Protein AF-A0A181ZG03-F1 (afdb_monomer_lite)

Sequence (61 aa):
AFATRGWMAFPIMVLLASGGIGMPALQAMLSRQVDEERQGQLQGSLAALTSLTSIVGPLLF

Organism: Escherichia coli (NCBI:txid562)

pLDDT: mean 85.73, std 6.14, range [57.38, 92.44]

Radius of gyration: 16.45 Å; chains: 1; bounding box: 34×13×43 Å

Structure (mmCIF, N/CA/C/O backbone):
data_AF-A0A181ZG03-F1
#
_entry.id   AF-A0A181ZG03-F1
#
loop_
_atom_site.group_PDB
_atom_site.id
_atom_site.type_symbol
_atom_site.label_atom_id
_atom_site.label_alt_id
_atom_site.label_comp_id
_atom_site.label_asym_id
_atom_site.label_entity_id
_atom_site.label_seq_id
_atom_site.pdbx_PDB_ins_code
_atom_site.Cartn_x
_atom_site.Cartn_y
_atom_site.Cartn_z
_atom_site.occupancy
_atom_site.B_iso_or_equiv
_atom_site.auth_seq_id
_atom_site.auth_comp_id
_atom_site.auth_asym_id
_atom_site.auth_atom_id
_atom_site.pdbx_PDB_model_num
ATOM 1 N N . ALA A 1 1 ? 14.695 -6.194 -17.490 1.00 57.38 1 ALA A N 1
ATOM 2 C CA . ALA A 1 1 ? 14.834 -6.830 -18.820 1.00 57.38 1 ALA A CA 1
ATOM 3 C C . ALA A 1 1 ? 13.509 -7.001 -19.594 1.00 57.38 1 ALA A C 1
ATOM 5 O O . ALA A 1 1 ? 13.562 -7.423 -20.740 1.00 57.38 1 ALA A O 1
ATOM 6 N N . PHE A 1 2 ? 12.331 -6.669 -19.034 1.00 64.81 2 PHE A N 1
ATOM 7 C CA . PHE A 1 2 ? 11.035 -7.028 -19.645 1.00 64.81 2 PHE A CA 1
ATOM 8 C C . PHE A 1 2 ? 10.404 -5.977 -20.583 1.00 64.81 2 PHE A C 1
ATOM 10 O O . PHE A 1 2 ? 9.532 -6.329 -21.369 1.00 64.81 2 PHE A O 1
ATOM 17 N N . ALA A 1 3 ? 10.849 -4.715 -20.562 1.00 71.56 3 ALA A N 1
ATOM 18 C CA . ALA A 1 3 ? 10.404 -3.685 -21.507 1.00 71.56 3 ALA A CA 1
ATOM 19 C C . ALA A 1 3 ? 11.529 -3.371 -22.505 1.00 71.56 3 ALA A C 1
ATOM 21 O O . ALA A 1 3 ? 12.442 -2.608 -22.204 1.00 71.56 3 ALA A O 1
ATOM 22 N N . THR A 1 4 ? 11.488 -3.997 -23.681 1.00 81.81 4 THR A N 1
ATOM 23 C CA . THR A 1 4 ? 12.505 -3.849 -24.743 1.00 81.81 4 THR A CA 1
ATOM 24 C C . THR A 1 4 ? 12.118 -2.836 -25.819 1.00 81.81 4 THR A C 1
ATOM 26 O O . THR A 1 4 ? 12.949 -2.480 -26.652 1.00 81.81 4 THR A O 1
ATOM 29 N N . ARG A 1 5 ? 10.870 -2.349 -25.821 1.00 85.06 5 ARG A N 1
ATOM 30 C CA . ARG A 1 5 ? 10.369 -1.343 -26.770 1.00 85.06 5 ARG A CA 1
ATOM 31 C C . ARG A 1 5 ? 9.571 -0.266 -26.035 1.00 85.06 5 ARG A C 1
ATOM 33 O O . ARG A 1 5 ? 8.761 -0.590 -25.174 1.00 85.06 5 ARG A O 1
ATOM 40 N N . GLY A 1 6 ? 9.748 1.002 -26.418 1.00 83.69 6 GLY A N 1
ATOM 41 C CA . GLY A 1 6 ? 9.149 2.151 -25.717 1.00 83.69 6 GLY A CA 1
ATOM 42 C C . GLY A 1 6 ? 7.618 2.122 -25.614 1.00 83.69 6 GLY A C 1
ATOM 43 O O . GLY A 1 6 ? 7.062 2.552 -24.611 1.00 83.69 6 GLY A O 1
ATOM 44 N N . TRP A 1 7 ? 6.926 1.528 -26.593 1.00 88.31 7 TRP A N 1
ATOM 45 C CA . TRP A 1 7 ? 5.464 1.403 -26.565 1.00 88.31 7 TRP A CA 1
ATOM 46 C C . TRP A 1 7 ? 4.948 0.485 -25.443 1.00 88.31 7 TRP A C 1
ATOM 48 O O . TRP A 1 7 ? 3.799 0.618 -25.034 1.00 88.31 7 TRP A O 1
ATOM 58 N N . MET A 1 8 ? 5.785 -0.416 -24.911 1.00 90.19 8 MET A N 1
ATOM 59 C CA . MET A 1 8 ? 5.401 -1.337 -23.833 1.00 90.19 8 MET A CA 1
ATOM 60 C C . MET A 1 8 ? 5.133 -0.597 -22.512 1.00 90.19 8 MET A C 1
ATOM 62 O O . MET A 1 8 ? 4.453 -1.136 -21.644 1.00 90.19 8 MET A O 1
ATOM 66 N N . ALA A 1 9 ? 5.597 0.651 -22.371 1.00 86.62 9 ALA A N 1
ATOM 67 C CA . ALA A 1 9 ? 5.293 1.487 -21.214 1.00 86.62 9 ALA A CA 1
ATOM 68 C C . ALA A 1 9 ? 3.791 1.802 -21.094 1.00 86.62 9 ALA A C 1
ATOM 70 O O . ALA A 1 9 ? 3.268 1.828 -19.984 1.00 86.62 9 ALA A O 1
ATOM 71 N N . PHE A 1 10 ? 3.078 1.988 -22.212 1.00 89.06 10 PHE A N 1
ATOM 72 C CA . PHE A 1 10 ? 1.648 2.319 -22.201 1.00 89.06 10 PHE A CA 1
ATOM 73 C C . PHE A 1 10 ? 0.776 1.246 -21.521 1.00 89.06 10 PHE A C 1
ATOM 75 O O . PHE A 1 10 ? 0.079 1.586 -20.565 1.00 89.06 10 PHE A O 1
ATOM 82 N N . PRO A 1 11 ? 0.819 -0.044 -21.913 1.00 90.06 11 PRO A N 1
ATOM 83 C CA . PRO A 1 11 ? 0.048 -1.080 -21.225 1.00 90.06 11 PRO A CA 1
ATOM 84 C C . PRO A 1 11 ? 0.523 -1.324 -19.784 1.00 90.06 11 PRO A C 1
ATOM 86 O O . PRO A 1 11 ? -0.304 -1.598 -18.917 1.00 90.06 11 PRO A O 1
ATOM 89 N N . ILE A 1 12 ? 1.823 -1.174 -19.495 1.00 88.69 12 ILE A N 1
ATOM 90 C CA . ILE A 1 12 ? 2.358 -1.279 -18.125 1.00 88.69 12 ILE A CA 1
ATOM 91 C C . ILE A 1 12 ? 1.771 -0.184 -17.226 1.00 88.69 12 ILE A C 1
ATOM 93 O O . ILE A 1 12 ? 1.365 -0.473 -16.103 1.00 88.69 12 ILE A O 1
ATOM 97 N N . MET A 1 13 ? 1.673 1.053 -17.720 1.00 86.81 13 MET A N 1
ATOM 98 C CA . MET A 1 13 ? 1.047 2.154 -16.986 1.00 86.81 13 MET A CA 1
ATOM 99 C C . MET A 1 13 ? -0.434 1.893 -16.714 1.00 86.81 13 MET A C 1
ATOM 101 O O . MET A 1 13 ? -0.886 2.150 -15.604 1.00 86.81 13 MET A O 1
ATOM 105 N N . VAL A 1 14 ? -1.183 1.342 -17.676 1.00 88.94 14 VAL A N 1
ATOM 106 C CA . VAL A 1 14 ? -2.597 0.979 -17.463 1.00 88.94 14 VAL A CA 1
ATOM 107 C C . VAL A 1 14 ? -2.731 -0.099 -16.384 1.00 88.94 14 VAL A C 1
ATOM 109 O O . VAL A 1 14 ? -3.556 0.039 -15.482 1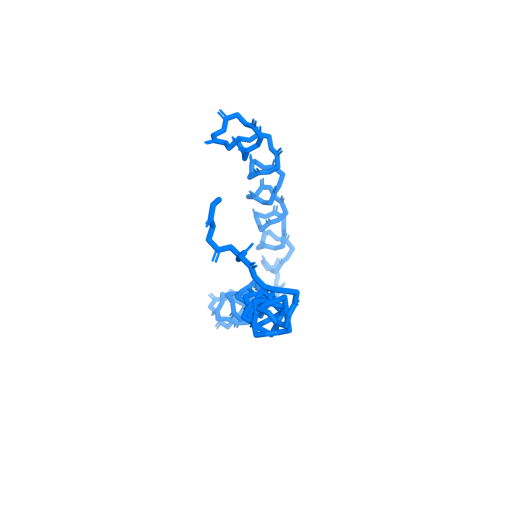.00 88.94 14 VAL A O 1
ATOM 112 N N . LEU A 1 15 ? -1.892 -1.138 -16.428 1.00 88.19 15 LEU A N 1
ATOM 113 C CA . LEU A 1 15 ? -1.859 -2.184 -15.401 1.00 88.19 15 LEU A CA 1
ATOM 114 C C . LEU A 1 15 ? -1.504 -1.620 -14.019 1.00 88.19 15 LEU A C 1
ATOM 116 O O . LEU A 1 15 ? -2.225 -1.874 -13.055 1.00 88.19 15 LEU A O 1
ATOM 120 N N . LEU A 1 16 ? -0.451 -0.805 -13.917 1.00 86.12 16 LEU A N 1
ATOM 121 C CA . LEU A 1 16 ? -0.055 -0.152 -12.664 1.00 86.12 16 LEU A CA 1
ATOM 122 C C . LEU A 1 16 ? -1.157 0.763 -12.120 1.00 86.12 16 LEU A C 1
ATOM 124 O O . LEU A 1 16 ? -1.474 0.698 -10.934 1.00 86.12 16 LEU A O 1
ATOM 128 N N . ALA A 1 17 ? -1.782 1.567 -12.983 1.00 85.69 17 ALA A N 1
ATOM 129 C CA . ALA A 1 17 ? -2.891 2.437 -12.608 1.00 85.69 17 ALA A CA 1
ATOM 130 C C . ALA A 1 17 ? -4.094 1.630 -12.096 1.00 85.69 17 ALA A C 1
ATOM 132 O O . ALA A 1 17 ? -4.694 1.997 -11.087 1.00 85.69 17 ALA A O 1
ATOM 133 N N . SER A 1 18 ? -4.405 0.493 -12.728 1.00 84.94 18 SER A N 1
ATOM 134 C CA . SER A 1 18 ? -5.467 -0.406 -12.259 1.00 84.94 18 SER A CA 1
ATOM 135 C C . SER A 1 18 ? -5.157 -1.034 -10.891 1.00 84.94 18 SER A C 1
ATOM 137 O O . SER A 1 18 ? -6.066 -1.230 -10.084 1.00 84.94 18 SER A O 1
ATOM 139 N N . GLY A 1 19 ? -3.875 -1.253 -10.576 1.00 82.31 19 GLY A N 1
ATOM 140 C CA . GLY A 1 19 ? -3.426 -1.698 -9.255 1.00 82.31 19 GLY A CA 1
ATOM 141 C C . GLY A 1 19 ? -3.709 -0.694 -8.130 1.00 82.31 19 GLY A C 1
ATOM 142 O O . GLY A 1 19 ? -3.869 -1.094 -6.977 1.00 82.31 19 GLY A O 1
ATOM 143 N N . GLY A 1 20 ? -3.862 0.597 -8.449 1.00 81.56 20 GLY A N 1
ATOM 144 C CA . GLY A 1 20 ? -4.159 1.653 -7.473 1.00 81.56 20 GLY A CA 1
ATOM 145 C C . GLY A 1 20 ? -5.542 1.555 -6.814 1.00 81.56 20 GLY A C 1
ATOM 146 O O . GLY A 1 20 ? -5.776 2.186 -5.786 1.00 81.56 20 GLY A O 1
ATOM 147 N N . ILE A 1 21 ? -6.456 0.746 -7.360 1.00 84.50 21 ILE A N 1
ATOM 148 C CA . ILE A 1 21 ? -7.834 0.602 -6.855 1.00 84.50 21 ILE A CA 1
ATOM 149 C C . ILE A 1 21 ? -7.915 -0.394 -5.679 1.00 84.50 21 ILE A C 1
ATOM 151 O O . ILE A 1 21 ? -8.888 -0.391 -4.924 1.00 84.50 21 ILE A O 1
ATOM 155 N N . GLY A 1 22 ? -6.884 -1.219 -5.464 1.00 85.00 22 GLY A N 1
ATOM 156 C CA . GLY A 1 22 ? -6.896 -2.260 -4.430 1.00 85.00 22 GLY A CA 1
ATOM 157 C C . GLY A 1 22 ? -7.126 -1.723 -3.012 1.00 85.00 22 GLY A C 1
ATOM 158 O O . GLY A 1 22 ? -7.966 -2.248 -2.285 1.00 85.00 22 GLY A O 1
ATOM 159 N N . MET A 1 23 ? -6.443 -0.638 -2.635 1.00 82.00 23 MET A N 1
ATOM 160 C CA . MET A 1 23 ? -6.590 -0.021 -1.308 1.00 82.00 23 MET A CA 1
ATOM 161 C C . MET A 1 23 ? -7.991 0.549 -1.037 1.00 82.00 23 MET A C 1
ATOM 163 O O . MET A 1 23 ? -8.585 0.165 -0.027 1.00 82.00 23 MET A O 1
ATOM 167 N N . PRO A 1 24 ? -8.571 1.410 -1.895 1.00 84.12 24 PRO A N 1
ATOM 168 C CA . PRO A 1 24 ? -9.936 1.891 -1.686 1.00 84.12 24 PRO A CA 1
ATOM 169 C C . PRO A 1 24 ? -10.982 0.765 -1.753 1.00 84.12 24 PRO A C 1
ATOM 171 O O . PRO A 1 24 ? -11.968 0.817 -1.019 1.00 84.12 24 PRO A O 1
ATOM 174 N N . ALA A 1 25 ? -10.764 -0.290 -2.552 1.00 86.88 25 ALA A N 1
ATOM 175 C CA . ALA A 1 25 ? -11.643 -1.463 -2.566 1.00 86.88 25 ALA A CA 1
ATOM 176 C C . ALA A 1 25 ? -11.611 -2.234 -1.233 1.00 86.88 25 ALA A C 1
ATOM 178 O O . ALA A 1 25 ? -12.666 -2.540 -0.673 1.00 86.88 25 ALA A O 1
ATOM 179 N N . LEU A 1 26 ? -10.418 -2.492 -0.684 1.00 85.00 26 LEU A N 1
ATOM 180 C CA . LEU A 1 26 ? -10.255 -3.108 0.639 1.00 85.00 26 LEU A CA 1
ATOM 181 C C . LEU A 1 26 ? -10.876 -2.242 1.738 1.00 85.00 26 LEU A C 1
ATOM 183 O O . LEU A 1 26 ? -11.605 -2.751 2.589 1.00 85.00 26 LEU A O 1
ATOM 187 N N . GLN A 1 27 ? -10.649 -0.929 1.692 1.00 86.25 27 GLN A N 1
ATOM 188 C CA . GLN A 1 27 ? -11.245 0.012 2.635 1.00 86.25 27 GLN A CA 1
ATOM 189 C C . GLN A 1 27 ? -12.780 -0.019 2.572 1.00 86.25 27 GLN A C 1
ATOM 191 O O . GLN A 1 27 ? -13.425 -0.042 3.618 1.00 86.25 27 GLN A O 1
ATOM 196 N N . ALA A 1 28 ? -13.375 -0.092 1.377 1.00 86.94 28 ALA A N 1
ATOM 197 C CA . ALA A 1 28 ? -14.824 -0.192 1.204 1.00 86.94 28 ALA A CA 1
ATOM 198 C C . ALA A 1 28 ? -15.403 -1.516 1.742 1.00 86.94 28 ALA A C 1
ATOM 200 O O . ALA A 1 28 ? -16.470 -1.519 2.359 1.00 86.94 28 ALA A O 1
ATOM 201 N N . MET A 1 29 ? -14.705 -2.640 1.544 1.00 88.50 29 MET A N 1
ATOM 202 C CA . MET A 1 29 ? -15.124 -3.946 2.071 1.00 88.50 29 MET A CA 1
ATOM 203 C C . MET A 1 29 ? -15.040 -4.018 3.597 1.00 88.50 29 MET A C 1
ATOM 205 O O . MET A 1 29 ? -15.923 -4.594 4.233 1.00 88.50 29 MET A O 1
ATOM 209 N N . LEU A 1 30 ? -13.986 -3.446 4.181 1.00 86.12 30 LEU A N 1
ATOM 210 C CA . LEU A 1 30 ? -13.767 -3.443 5.625 1.00 86.12 30 LEU A CA 1
ATOM 211 C C . LEU A 1 30 ? -14.662 -2.426 6.344 1.00 86.12 30 LEU A C 1
ATOM 213 O O . LEU A 1 30 ? -15.201 -2.738 7.398 1.00 86.12 30 LEU A O 1
ATOM 217 N N . SER A 1 31 ? -14.887 -1.250 5.750 1.00 85.19 31 SER A N 1
ATOM 218 C CA . SER A 1 31 ? -15.802 -0.231 6.287 1.00 85.19 31 SER A CA 1
ATOM 219 C C . SER A 1 31 ? -17.242 -0.748 6.406 1.00 85.19 31 SER A C 1
ATOM 221 O O . SER A 1 31 ? -17.944 -0.413 7.347 1.00 85.19 31 SER A O 1
ATOM 223 N N . ARG A 1 32 ? -17.673 -1.656 5.517 1.00 85.75 32 ARG A N 1
ATOM 224 C CA . ARG A 1 32 ? -18.983 -2.327 5.630 1.00 85.75 32 ARG A CA 1
ATOM 225 C C . ARG A 1 32 ? -19.103 -3.306 6.801 1.00 85.75 32 ARG A C 1
ATOM 227 O O . ARG A 1 32 ? -20.214 -3.706 7.124 1.00 85.75 32 ARG A O 1
ATOM 234 N N . GLN A 1 33 ? -17.986 -3.735 7.380 1.00 85.19 33 GLN A N 1
ATOM 235 C CA . GLN A 1 33 ? -17.939 -4.702 8.481 1.00 85.19 33 GLN A CA 1
ATOM 236 C C . GLN A 1 33 ? -17.679 -4.034 9.837 1.00 85.19 33 GLN A C 1
ATOM 238 O O . GLN A 1 33 ? -17.616 -4.724 10.851 1.00 85.19 33 GLN A O 1
ATOM 243 N N . VAL A 1 34 ? -17.480 -2.714 9.858 1.00 84.19 34 VAL A N 1
ATOM 244 C CA . VAL A 1 34 ? -17.034 -1.965 11.031 1.00 84.19 34 VAL A CA 1
ATOM 245 C C . VAL A 1 34 ? -17.961 -0.775 11.245 1.00 84.19 34 VAL A C 1
ATOM 247 O O . VAL A 1 34 ? -18.155 0.030 10.340 1.00 84.19 34 VAL A O 1
ATOM 250 N N . ASP A 1 35 ? -18.506 -0.657 12.454 1.00 83.94 35 ASP A N 1
ATOM 251 C CA . ASP A 1 35 ? -19.379 0.456 12.834 1.00 83.94 35 ASP A CA 1
ATOM 252 C C . ASP A 1 35 ? -18.654 1.809 12.731 1.00 83.94 35 ASP A C 1
ATOM 254 O O . ASP A 1 35 ? -17.428 1.897 12.863 1.00 83.94 35 ASP A O 1
ATOM 258 N N . GLU A 1 36 ? -19.410 2.891 12.534 1.00 79.31 36 GLU A N 1
ATOM 259 C CA . GLU A 1 36 ? -18.860 4.243 12.339 1.00 79.31 36 GLU A CA 1
ATOM 260 C C . GLU A 1 36 ? -17.918 4.678 13.473 1.00 79.31 36 GLU A C 1
ATOM 262 O O . GLU A 1 36 ? -16.872 5.275 13.215 1.00 79.31 36 GLU A O 1
ATOM 267 N N . GLU A 1 37 ? -18.206 4.284 14.718 1.00 85.19 37 GLU A N 1
ATOM 268 C CA . GLU A 1 37 ? -17.366 4.569 15.893 1.00 85.19 37 GLU A CA 1
ATOM 269 C C . GLU A 1 37 ? -15.949 3.972 15.795 1.00 85.19 37 GLU A C 1
ATOM 271 O O . GLU A 1 37 ? -15.017 4.413 16.471 1.00 85.19 37 GLU A O 1
ATOM 276 N N . ARG A 1 38 ? -15.766 2.953 14.950 1.00 85.31 38 ARG A N 1
ATOM 277 C CA . ARG A 1 38 ? -14.520 2.195 14.788 1.00 85.31 38 ARG A CA 1
ATOM 278 C C . ARG A 1 38 ? -13.815 2.483 13.462 1.00 85.31 38 ARG A C 1
ATOM 280 O O . ARG A 1 38 ? -12.691 2.013 13.268 1.00 85.31 38 ARG A O 1
ATOM 287 N N . GLN A 1 39 ? -14.386 3.316 12.586 1.00 84.12 39 GLN A N 1
ATOM 288 C CA . GLN A 1 39 ? -13.731 3.720 11.334 1.00 84.12 39 GLN A CA 1
ATOM 289 C C . GLN A 1 39 ? -12.366 4.377 11.565 1.00 84.12 39 GLN A C 1
ATOM 291 O O . GLN A 1 39 ? -11.435 4.123 10.802 1.00 84.12 39 GLN A O 1
ATOM 296 N N . GLY A 1 40 ? -12.216 5.176 12.627 1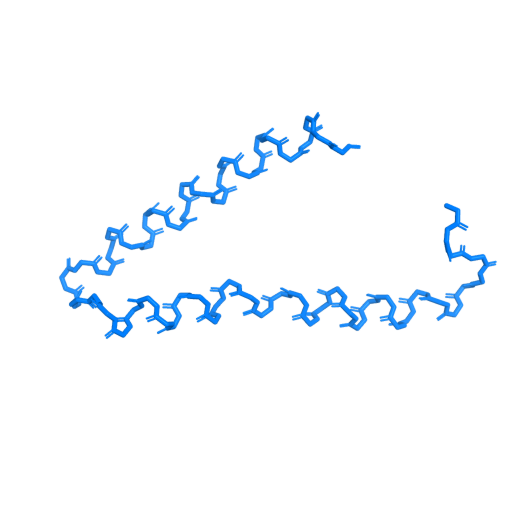.00 87.06 40 GLY A N 1
ATOM 297 C CA . GLY A 1 40 ? -10.930 5.788 12.975 1.00 87.06 40 GLY A CA 1
ATOM 298 C C . GLY A 1 40 ? -9.845 4.751 13.290 1.00 87.06 40 GLY A C 1
ATOM 299 O O . GLY A 1 40 ? -8.705 4.897 12.851 1.00 87.06 40 GLY A O 1
ATOM 300 N N . GLN A 1 41 ? -10.206 3.657 13.974 1.00 89.38 41 GLN A N 1
ATOM 301 C CA . GLN A 1 41 ? -9.289 2.538 14.230 1.00 89.38 41 GLN A CA 1
ATOM 302 C C . GLN A 1 41 ? -8.931 1.817 12.928 1.00 89.38 41 GLN A C 1
ATOM 304 O O . GLN A 1 41 ? -7.756 1.548 12.692 1.00 89.38 41 GLN A O 1
ATOM 309 N N . LEU A 1 42 ? -9.912 1.584 12.049 1.00 88.06 42 LEU A N 1
ATOM 310 C CA . LEU A 1 42 ? -9.682 0.967 10.742 1.00 88.06 42 LEU A CA 1
ATOM 311 C C . LEU A 1 42 ? -8.710 1.788 9.878 1.00 88.06 42 LEU A C 1
ATOM 313 O O . LEU A 1 42 ? -7.745 1.248 9.339 1.00 88.06 42 LEU A O 1
ATOM 317 N N . GLN A 1 43 ? -8.939 3.100 9.768 1.00 89.31 43 GLN A N 1
ATOM 318 C CA . GLN A 1 43 ? -8.057 4.005 9.027 1.00 89.31 43 GLN A CA 1
ATOM 319 C C . GLN A 1 43 ? -6.654 4.043 9.643 1.00 89.31 43 GLN A C 1
ATOM 321 O O . GLN A 1 43 ? -5.668 3.979 8.910 1.00 89.31 43 GLN A O 1
ATOM 326 N N . GLY A 1 44 ? -6.559 4.064 10.977 1.00 91.19 44 GLY A N 1
ATOM 327 C CA . GLY A 1 44 ? -5.289 3.974 11.696 1.00 91.19 44 GLY A CA 1
ATOM 328 C C . GLY A 1 44 ? -4.522 2.684 11.391 1.00 91.19 44 GLY A C 1
ATOM 329 O O . GLY A 1 44 ? -3.324 2.732 11.115 1.00 91.19 44 GLY A O 1
ATOM 330 N N . SER A 1 45 ? -5.203 1.535 11.357 1.00 91.00 45 SER A N 1
ATOM 331 C CA . SER A 1 45 ? -4.592 0.251 10.990 1.00 91.00 45 SER A CA 1
ATOM 332 C C . SER A 1 45 ? -4.131 0.213 9.531 1.00 91.00 45 SER A C 1
ATOM 334 O O . SER A 1 45 ? -3.022 -0.245 9.260 1.00 91.00 45 SER A O 1
ATOM 336 N N . LEU A 1 46 ? -4.931 0.723 8.587 1.00 89.31 46 LEU A N 1
ATOM 337 C CA . LEU A 1 46 ? -4.539 0.813 7.172 1.00 89.31 46 LEU A CA 1
ATOM 338 C C . LEU A 1 46 ? -3.322 1.731 6.975 1.00 89.31 46 LEU A C 1
ATOM 340 O O . LEU A 1 46 ? -2.406 1.397 6.217 1.00 89.31 46 LEU A O 1
ATOM 344 N N . ALA A 1 47 ? -3.281 2.862 7.682 1.00 90.69 47 ALA A N 1
ATOM 345 C CA . ALA A 1 47 ? -2.133 3.763 7.675 1.00 90.69 47 ALA A CA 1
ATOM 346 C C . ALA A 1 47 ? -0.880 3.072 8.236 1.00 90.69 47 ALA A C 1
ATOM 348 O O . ALA A 1 47 ? 0.171 3.112 7.599 1.00 90.69 47 ALA A O 1
ATOM 349 N N . ALA A 1 48 ? -1.000 2.359 9.360 1.00 92.31 48 ALA A N 1
ATOM 350 C CA . ALA A 1 48 ? 0.105 1.605 9.949 1.00 92.31 48 ALA A CA 1
ATOM 351 C C . ALA A 1 48 ? 0.646 0.516 9.004 1.00 92.31 48 ALA A C 1
ATOM 353 O O . ALA A 1 48 ? 1.861 0.386 8.850 1.00 92.31 48 ALA A O 1
ATOM 354 N N . LEU A 1 49 ? -0.233 -0.225 8.318 1.00 90.19 49 LEU A N 1
ATOM 355 C CA . LEU A 1 49 ? 0.160 -1.210 7.299 1.00 90.19 49 LEU A CA 1
ATOM 356 C C . LEU A 1 49 ? 0.893 -0.559 6.121 1.00 90.19 49 LEU A C 1
ATOM 358 O O . LEU A 1 49 ? 1.886 -1.100 5.629 1.00 90.19 49 LEU A O 1
ATOM 362 N N . THR A 1 50 ? 0.436 0.616 5.689 1.00 89.50 50 THR A N 1
ATOM 363 C CA . THR A 1 50 ? 1.089 1.382 4.619 1.00 89.50 50 THR A CA 1
ATOM 364 C C . THR A 1 50 ? 2.488 1.825 5.050 1.00 89.50 50 THR A C 1
ATOM 366 O O . THR A 1 50 ? 3.454 1.622 4.314 1.00 89.50 50 THR A O 1
ATOM 369 N N . SER A 1 51 ? 2.628 2.350 6.270 1.00 91.44 51 SER A N 1
ATOM 370 C CA . SER A 1 51 ? 3.927 2.717 6.841 1.00 91.44 51 SER A CA 1
ATOM 371 C C . SER A 1 51 ? 4.863 1.515 6.955 1.00 91.44 51 SER A C 1
ATOM 373 O O . SER A 1 51 ? 6.014 1.604 6.533 1.00 91.44 51 SER A O 1
ATOM 375 N N . LEU A 1 52 ? 4.379 0.369 7.436 1.00 92.06 52 LEU A N 1
ATOM 376 C 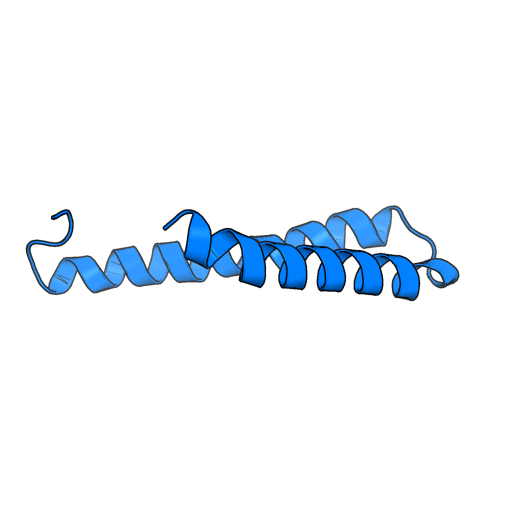CA . LEU A 1 52 ? 5.181 -0.853 7.500 1.00 92.06 52 LEU A CA 1
ATOM 377 C C . LEU A 1 52 ? 5.659 -1.286 6.107 1.00 92.06 52 LEU A C 1
ATOM 379 O O . LEU A 1 52 ? 6.838 -1.583 5.919 1.00 92.06 52 LEU A O 1
ATOM 383 N N . THR A 1 53 ? 4.763 -1.254 5.120 1.00 89.31 53 THR A N 1
ATOM 384 C CA . THR A 1 53 ? 5.088 -1.582 3.725 1.00 89.31 53 THR A CA 1
ATOM 385 C C . THR A 1 53 ? 6.141 -0.626 3.158 1.00 89.31 53 THR A C 1
ATOM 387 O O . THR A 1 53 ? 7.028 -1.068 2.436 1.00 89.31 53 THR A O 1
ATOM 390 N N . SER A 1 54 ? 6.112 0.661 3.522 1.00 88.62 54 SER A N 1
ATOM 391 C CA . SER A 1 54 ? 7.129 1.636 3.090 1.00 88.62 54 SER A CA 1
ATOM 392 C C . SER A 1 54 ? 8.518 1.409 3.698 1.00 88.62 54 SER A C 1
ATOM 394 O O . SER A 1 54 ? 9.508 1.801 3.090 1.00 8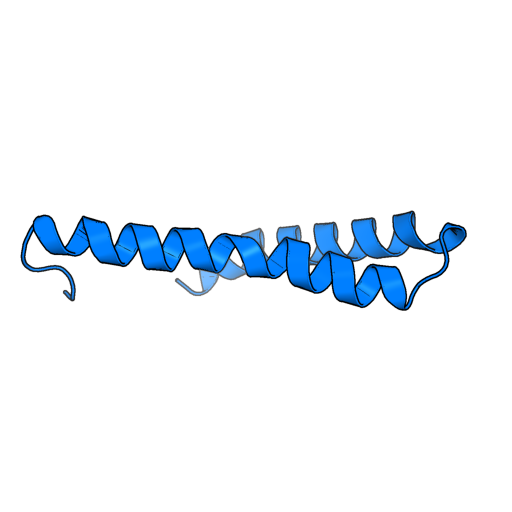8.62 54 SER A O 1
ATOM 396 N N . ILE A 1 55 ? 8.602 0.758 4.863 1.00 91.88 55 ILE A N 1
ATOM 397 C CA . ILE A 1 55 ? 9.874 0.402 5.511 1.00 91.88 55 ILE A CA 1
ATOM 398 C C . ILE A 1 55 ? 10.411 -0.910 4.937 1.00 91.88 55 ILE A C 1
ATOM 400 O O . ILE A 1 55 ? 11.579 -1.002 4.574 1.00 91.88 55 ILE A O 1
ATOM 404 N N . VAL A 1 56 ? 9.555 -1.932 4.866 1.00 92.44 56 VAL A N 1
ATOM 405 C CA . VAL A 1 56 ? 9.949 -3.284 4.446 1.00 92.44 56 VAL A CA 1
ATOM 406 C C . VAL A 1 56 ? 10.130 -3.369 2.935 1.00 92.44 56 VAL A C 1
ATOM 408 O O . VAL A 1 56 ? 11.003 -4.092 2.469 1.00 92.44 56 VAL A O 1
ATOM 411 N N . GLY A 1 57 ? 9.339 -2.619 2.168 1.00 87.38 57 GLY A N 1
ATOM 412 C CA . GLY A 1 57 ? 9.385 -2.610 0.712 1.00 87.38 57 GLY A CA 1
ATOM 413 C C . GLY A 1 57 ? 10.805 -2.406 0.178 1.00 87.38 57 GLY A C 1
ATOM 414 O O . GLY A 1 57 ? 11.331 -3.337 -0.423 1.00 87.38 57 GLY A O 1
ATOM 415 N N . PRO A 1 58 ? 11.458 -1.259 0.445 1.00 89.69 58 PRO A N 1
ATOM 416 C CA . PRO A 1 58 ? 12.815 -0.978 -0.037 1.00 89.69 58 P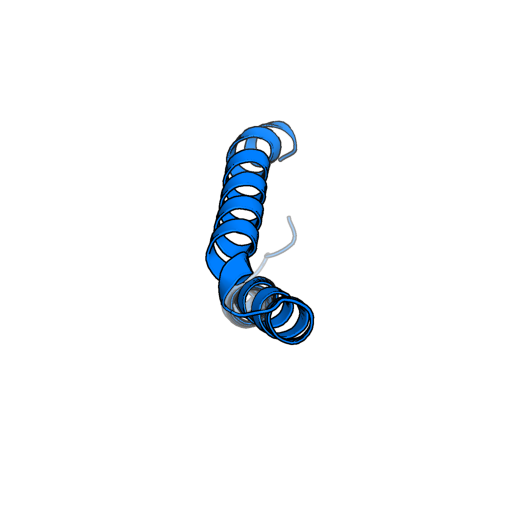RO A CA 1
ATOM 417 C C . PRO A 1 58 ? 13.885 -1.982 0.393 1.00 89.69 58 PRO A C 1
ATOM 419 O O . PRO A 1 58 ? 14.981 -1.969 -0.150 1.00 89.69 58 PRO A O 1
ATOM 422 N N . LEU A 1 59 ? 13.603 -2.820 1.391 1.00 88.56 59 LEU A N 1
ATOM 423 C CA . LEU A 1 59 ? 14.513 -3.875 1.830 1.00 88.56 59 LEU A CA 1
ATOM 424 C C . LEU A 1 59 ? 14.331 -5.177 1.033 1.00 88.56 59 LEU A C 1
ATOM 426 O O . LEU A 1 59 ? 15.220 -6.024 1.052 1.00 88.56 59 LEU A O 1
ATOM 430 N N . LEU A 1 60 ? 13.187 -5.357 0.366 1.00 84.06 60 LEU A N 1
ATOM 431 C CA . LEU A 1 60 ? 12.838 -6.553 -0.406 1.00 84.06 60 LEU A CA 1
ATOM 432 C C . LEU A 1 60 ? 13.002 -6.384 -1.927 1.00 84.06 60 LEU A C 1
ATOM 434 O O . LEU A 1 60 ? 13.031 -7.400 -2.625 1.00 84.06 60 LEU A O 1
ATOM 438 N N . PHE A 1 61 ? 13.082 -5.150 -2.437 1.00 70.50 61 PHE A N 1
ATOM 439 C CA . PHE A 1 61 ? 13.242 -4.825 -3.862 1.00 70.50 61 PH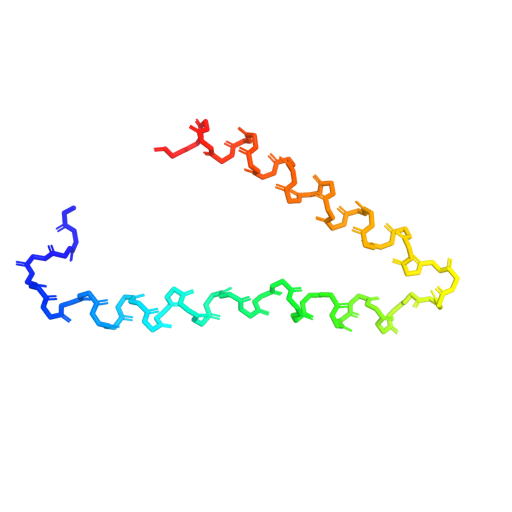E A CA 1
ATOM 440 C C . PHE A 1 61 ? 14.475 -3.963 -4.129 1.00 70.50 61 PHE A C 1
ATOM 442 O O . PHE A 1 61 ? 15.077 -4.150 -5.211 1.00 70.50 61 PHE A O 1
#

Foldseek 3Di:
DPCPDPVVVVVVVVVVVVVVCVLVVVLVVVVVVDDPVCNVVVVVVSVVVVVVCVVVVVVVD

Secondary structure (DSSP, 8-state):
----SGGGHHHHHHHHHHHTTHHHHHHHHHHTTS-GGGHHHHHHHHHHHHHHHHHHHHHH-

InterPro domains:
  IPR001958 Tetracycline resistance protein TetA/multidrug resistance protein MdtG-like [PR01035] (7-27)
  IPR001958 Tetracycline resistance protein TetA/multidrug resistance protein MdtG-like [PR01035] (42-61)
  IPR036259 MFS transporter superfamily [G3DSA:1.20.1250.20] (1-61)
  IPR036259 MFS transporter superfamily [SSF103473] (2-61)